Protein AF-A0A174UZL7-F1 (afdb_monomer_lite)

pLDDT: mean 86.89, std 15.17, range [40.53, 98.44]

Organism: Flavonifractor plautii (NCBI:txid292800)

Secondary structure (DSSP, 8-state):
--SHHHHHHHHHHHHHHHHHHHHHHHHHHHHHHTPPP-HHHHHHHHHHHHH----S--SHHHHHHHHHHHHHHHHHHHHHHHHHHHHHHHHTTSTTHHHHHTSTT--TTHHHHHHHHH--GGGG-

Sequence (125 aa):
MGGLCHNLLAYGLFAEHEHHYLTTRYRKWCRQRGYNFIQSRAIEIHIEAQDLIAMLPKDTLTKVMTRQAINALNAISKSLEQLRLEIRTLATQLPEYPAVIAMRGVRDSLGPQLMADIGDVTRFT

Foldseek 3Di:
DPDPVVVVVVVVVVVVVVLVVQLVVQVVVCVVVVHDRDSVVSVVVVVVVVPDDDPDDPDPVVVVVVVVVVVVVVVVVVVVVVVLVVLLVVLVVDPCQVVQCPDPPDDSNVSSVVCVVVDDPVVVD

Radius of gyration: 25.93 Å; chains: 1; bounding box: 45×36×81 Å

Structure (mmCIF, N/CA/C/O backbone):
data_AF-A0A174UZL7-F1
#
_entry.id   AF-A0A174UZL7-F1
#
loop_
_atom_site.group_PDB
_atom_site.id
_atom_site.type_symbol
_atom_site.label_atom_id
_atom_site.label_alt_id
_atom_site.label_comp_id
_atom_site.label_asym_id
_atom_site.label_entity_id
_atom_site.label_seq_id
_atom_site.pdbx_PDB_ins_code
_atom_site.Cartn_x
_atom_site.Cartn_y
_atom_site.Cartn_z
_atom_site.occupancy
_atom_site.B_iso_or_equiv
_atom_site.auth_seq_id
_atom_site.auth_comp_id
_atom_site.auth_asym_id
_atom_site.auth_atom_id
_atom_site.pdbx_PDB_model_num
ATOM 1 N N . MET A 1 1 ? 9.422 -23.164 -54.575 1.00 40.53 1 MET A N 1
ATOM 2 C CA . MET A 1 1 ? 8.380 -22.901 -53.556 1.00 40.53 1 MET A CA 1
ATOM 3 C C . MET A 1 1 ? 8.824 -23.488 -52.212 1.00 40.53 1 MET A C 1
ATOM 5 O O . MET A 1 1 ? 8.352 -24.549 -51.842 1.00 40.53 1 MET A O 1
ATOM 9 N N . GLY A 1 2 ? 9.788 -22.874 -51.512 1.00 47.75 2 GLY A N 1
ATOM 10 C CA . GLY A 1 2 ? 10.328 -23.457 -50.265 1.00 47.75 2 GLY A CA 1
ATOM 11 C C . GLY A 1 2 ? 11.007 -22.482 -49.294 1.00 47.75 2 GLY A C 1
ATOM 12 O O . GLY A 1 2 ? 11.575 -22.918 -48.303 1.00 47.75 2 GLY A O 1
ATOM 13 N N . GLY A 1 3 ? 10.961 -21.169 -49.550 1.00 45.19 3 GLY A N 1
ATOM 14 C CA . GLY A 1 3 ? 11.705 -20.173 -48.763 1.00 45.19 3 GLY A CA 1
ATOM 15 C C . GLY A 1 3 ? 10.960 -19.566 -47.567 1.00 45.19 3 GLY A C 1
ATOM 16 O O . GLY A 1 3 ? 11.576 -18.870 -46.771 1.00 45.19 3 GLY A O 1
ATOM 17 N N . LEU A 1 4 ? 9.651 -19.807 -47.420 1.00 45.75 4 LEU A N 1
ATOM 18 C CA . LEU A 1 4 ? 8.834 -19.160 -46.378 1.00 45.75 4 LEU A CA 1
ATOM 19 C C . LEU A 1 4 ? 8.807 -19.938 -45.046 1.00 45.75 4 LEU A C 1
ATOM 21 O O . LEU A 1 4 ? 8.761 -19.315 -43.989 1.00 45.75 4 LEU A O 1
ATOM 25 N N . CYS A 1 5 ? 8.921 -21.273 -45.060 1.00 44.97 5 CYS A N 1
ATOM 26 C CA . CYS A 1 5 ? 8.910 -22.075 -43.824 1.00 44.97 5 CYS A CA 1
ATOM 27 C C . CYS A 1 5 ? 10.187 -21.933 -42.979 1.00 44.97 5 CYS A C 1
ATOM 29 O O . CYS A 1 5 ? 10.114 -22.027 -41.758 1.00 44.97 5 CYS A O 1
ATOM 31 N N . HIS A 1 6 ? 11.345 -21.669 -43.594 1.00 47.53 6 HIS A N 1
ATOM 32 C CA . HIS A 1 6 ? 12.605 -21.539 -42.852 1.00 47.53 6 HIS A CA 1
ATOM 33 C C . HIS A 1 6 ? 12.671 -20.259 -42.004 1.00 47.53 6 HIS A C 1
ATOM 35 O O . HIS A 1 6 ? 13.211 -20.290 -40.900 1.00 47.53 6 HIS A O 1
ATOM 41 N N . ASN A 1 7 ? 12.074 -19.158 -42.475 1.00 45.94 7 ASN A N 1
ATOM 42 C CA . ASN A 1 7 ? 12.041 -17.904 -41.721 1.00 45.94 7 ASN A CA 1
ATOM 43 C C . ASN A 1 7 ? 11.066 -17.975 -40.539 1.00 45.94 7 ASN A C 1
ATOM 45 O O . ASN A 1 7 ? 11.418 -17.543 -39.449 1.00 45.94 7 ASN A O 1
ATOM 49 N N . LEU A 1 8 ? 9.885 -18.582 -40.704 1.00 43.47 8 LEU A N 1
ATOM 50 C CA . LEU A 1 8 ? 8.916 -18.762 -39.609 1.00 43.47 8 LEU A CA 1
ATOM 51 C C . LEU A 1 8 ? 9.469 -19.617 -38.455 1.00 43.47 8 LEU A C 1
ATOM 53 O O . LEU A 1 8 ? 9.254 -19.281 -37.293 1.00 43.47 8 LEU A O 1
ATOM 57 N N . LEU A 1 9 ? 10.235 -20.670 -38.761 1.00 49.38 9 LEU A N 1
ATOM 58 C CA . LEU A 1 9 ? 10.910 -21.483 -37.742 1.00 49.38 9 LEU A CA 1
ATOM 59 C C . LEU A 1 9 ? 12.03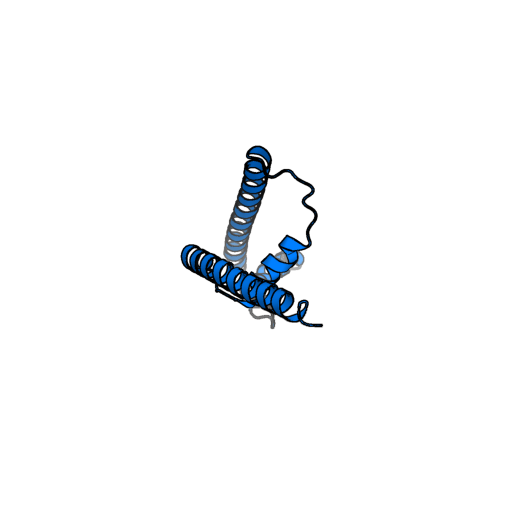9 -20.717 -37.035 1.00 49.38 9 LEU A C 1
ATOM 61 O O . LEU A 1 9 ? 12.209 -20.864 -35.827 1.00 49.38 9 LEU A O 1
ATOM 65 N N . ALA A 1 10 ? 12.775 -19.862 -37.754 1.00 52.84 10 ALA A N 1
ATOM 66 C CA . ALA A 1 10 ? 13.787 -18.997 -37.152 1.00 52.84 10 ALA A CA 1
ATOM 67 C C . ALA A 1 10 ? 13.159 -17.944 -36.221 1.00 52.84 10 ALA A C 1
ATOM 69 O O . ALA A 1 10 ? 13.623 -17.791 -35.096 1.00 52.84 10 ALA A O 1
ATOM 70 N N . TYR A 1 11 ? 12.070 -17.281 -36.630 1.00 50.06 11 TYR A N 1
ATOM 71 C CA . TYR A 1 11 ? 11.335 -16.344 -35.769 1.00 50.06 11 TYR A CA 1
ATOM 72 C C . TYR A 1 11 ? 10.776 -17.026 -34.509 1.00 50.06 11 TYR A C 1
ATOM 74 O O . TYR A 1 11 ? 10.888 -16.464 -33.422 1.00 50.06 11 TYR A O 1
ATOM 82 N N . GLY A 1 12 ? 10.245 -18.249 -34.629 1.00 53.34 12 GLY A N 1
ATOM 83 C CA . GLY A 1 12 ? 9.773 -19.035 -33.482 1.00 53.34 12 GLY A CA 1
ATOM 84 C C . GLY A 1 12 ? 10.888 -19.387 -32.491 1.00 53.34 12 GLY A C 1
ATOM 85 O O . GLY A 1 12 ? 10.752 -19.136 -31.297 1.00 53.34 12 GLY A O 1
ATOM 86 N N . LEU A 1 13 ? 12.031 -19.877 -32.982 1.00 51.75 13 LEU A N 1
ATOM 87 C CA . LEU A 1 13 ? 13.198 -20.199 -32.146 1.00 51.75 13 LEU A CA 1
ATOM 88 C C . LEU A 1 13 ? 13.812 -18.956 -31.479 1.00 51.75 13 LEU A C 1
ATOM 90 O O . LEU A 1 13 ? 14.249 -19.027 -30.331 1.00 51.75 13 LEU A O 1
ATOM 94 N N . PHE A 1 14 ? 13.831 -17.811 -32.169 1.00 54.25 14 PHE A N 1
ATOM 95 C CA . PHE A 1 14 ? 14.285 -16.541 -31.594 1.00 54.25 14 PHE A CA 1
ATOM 96 C C . PHE A 1 14 ? 13.347 -16.042 -30.484 1.00 54.25 14 PHE A C 1
ATOM 98 O O . PHE A 1 14 ? 13.833 -15.650 -29.422 1.00 54.25 14 PHE A O 1
ATOM 105 N N . ALA A 1 15 ? 12.026 -16.123 -30.685 1.00 60.59 15 ALA A N 1
ATOM 106 C CA . ALA A 1 15 ? 11.037 -15.737 -29.679 1.00 60.59 15 ALA A CA 1
ATOM 107 C C . ALA A 1 15 ? 11.113 -16.631 -28.426 1.00 60.59 15 ALA A C 1
ATOM 109 O O . ALA A 1 15 ? 11.152 -16.133 -27.299 1.00 60.59 15 ALA A O 1
ATOM 110 N N . GLU A 1 16 ? 11.227 -17.952 -28.596 1.00 61.41 16 GLU A N 1
ATOM 111 C CA . GLU A 1 16 ? 11.384 -18.891 -27.475 1.00 61.41 16 GLU A CA 1
ATOM 112 C C . GLU A 1 16 ? 12.658 -18.622 -26.659 1.00 61.41 16 GLU A C 1
ATOM 114 O O . GLU A 1 16 ? 12.638 -18.643 -25.421 1.00 61.41 16 GLU A O 1
ATOM 119 N N . HIS A 1 17 ? 13.767 -18.312 -27.335 1.00 67.94 17 HIS A N 1
ATOM 120 C CA . HIS A 1 17 ? 15.041 -18.022 -26.684 1.00 67.94 17 HIS A CA 1
ATOM 121 C C . HIS A 1 17 ? 15.025 -16.672 -25.934 1.00 67.94 17 HIS A C 1
ATOM 123 O O . HIS A 1 17 ? 15.606 -16.551 -24.847 1.00 67.94 17 HIS A O 1
ATOM 129 N N . GLU A 1 18 ? 14.322 -15.667 -26.466 1.00 72.19 18 GLU A N 1
ATOM 130 C CA . GLU A 1 18 ? 14.115 -14.363 -25.823 1.00 72.19 18 GLU A CA 1
ATOM 131 C C . GLU A 1 18 ? 13.244 -14.480 -24.561 1.00 72.19 18 GLU A C 1
ATOM 133 O O . GLU A 1 18 ? 13.629 -14.000 -23.484 1.00 72.19 18 GLU A O 1
ATOM 138 N N . HIS A 1 19 ? 12.125 -15.210 -24.645 1.00 79.31 19 HIS A N 1
ATOM 139 C CA . HIS A 1 19 ? 11.256 -15.479 -23.498 1.00 79.31 19 HIS A CA 1
ATOM 140 C C . HIS A 1 19 ? 11.988 -16.239 -22.389 1.00 79.31 19 HIS A C 1
ATOM 142 O O . HIS A 1 19 ? 11.824 -15.920 -21.203 1.00 79.31 19 HIS A O 1
ATOM 148 N N . HIS A 1 20 ? 12.826 -17.215 -22.750 1.00 83.19 20 HIS A N 1
ATOM 149 C CA . HIS A 1 20 ? 13.630 -17.957 -21.785 1.00 83.19 20 HIS A CA 1
ATOM 150 C C . HIS A 1 20 ? 14.610 -17.031 -21.044 1.00 83.19 20 HIS A C 1
ATOM 152 O O . HIS A 1 20 ? 14.622 -17.011 -19.809 1.00 83.19 20 HIS A O 1
ATOM 158 N N . TYR A 1 21 ? 15.366 -16.196 -21.769 1.00 86.19 21 TYR A N 1
ATOM 159 C CA . TYR A 1 21 ? 16.316 -15.248 -21.174 1.00 86.19 21 TYR A CA 1
ATOM 160 C C . TYR A 1 21 ? 15.643 -14.261 -20.205 1.00 86.19 21 TYR A C 1
ATOM 162 O O . TYR A 1 21 ? 16.099 -14.081 -19.066 1.00 86.19 21 TYR A O 1
ATOM 170 N N . LEU A 1 22 ? 14.532 -13.645 -20.626 1.00 87.38 22 LEU A N 1
ATOM 171 C CA . LEU A 1 22 ? 13.765 -12.718 -19.795 1.00 87.38 22 LEU A CA 1
ATOM 172 C C . LEU A 1 22 ? 13.244 -13.410 -18.530 1.00 87.38 22 LEU A C 1
ATOM 174 O O . LEU A 1 22 ? 13.411 -12.893 -17.422 1.00 87.38 22 LEU A O 1
ATOM 178 N N . THR A 1 23 ? 12.677 -14.607 -18.678 1.00 90.25 23 THR A N 1
ATOM 179 C CA . THR A 1 23 ? 12.142 -15.398 -17.566 1.00 90.25 23 THR A CA 1
ATOM 180 C C . THR A 1 23 ? 13.229 -15.730 -16.542 1.00 90.25 23 THR A C 1
ATOM 182 O O . THR A 1 23 ? 13.008 -15.585 -15.336 1.00 90.25 23 THR A O 1
ATOM 185 N N . THR A 1 24 ? 14.432 -16.115 -16.986 1.00 91.00 24 THR A N 1
ATOM 186 C CA . THR A 1 24 ? 15.576 -16.366 -16.094 1.00 91.00 24 THR A CA 1
ATOM 187 C C . THR A 1 24 ? 15.979 -15.105 -15.327 1.00 91.00 24 THR A C 1
ATOM 189 O O . THR A 1 24 ? 16.203 -15.157 -14.111 1.00 91.00 24 THR A O 1
ATOM 192 N N . ARG A 1 25 ? 16.041 -13.953 -16.006 1.00 91.44 25 ARG A N 1
ATOM 193 C CA . ARG A 1 25 ? 16.401 -12.673 -15.381 1.00 91.44 25 ARG A CA 1
ATOM 194 C C . ARG A 1 25 ? 15.344 -12.211 -14.379 1.00 91.44 25 ARG A C 1
ATOM 196 O O . ARG A 1 25 ? 15.700 -11.819 -13.265 1.00 91.44 25 ARG A O 1
ATOM 203 N N . TYR A 1 26 ? 14.067 -12.307 -14.741 1.00 91.25 26 TYR A N 1
ATOM 204 C CA . TYR A 1 26 ? 12.942 -11.984 -13.867 1.00 91.25 26 TYR A CA 1
ATOM 205 C C . TYR A 1 26 ? 12.927 -12.886 -12.631 1.00 91.25 26 TYR A C 1
ATOM 207 O O . TYR A 1 26 ? 12.864 -12.387 -11.510 1.00 91.25 26 TYR A O 1
ATOM 215 N N . ARG A 1 27 ? 13.137 -14.199 -12.798 1.00 94.12 27 ARG A N 1
ATOM 216 C CA . ARG A 1 27 ? 13.272 -15.149 -11.682 1.00 94.12 27 ARG A CA 1
ATOM 217 C C . ARG A 1 27 ? 14.386 -14.752 -10.715 1.00 94.12 27 ARG A C 1
ATOM 219 O O . ARG A 1 27 ? 14.179 -14.788 -9.502 1.00 94.12 27 ARG A O 1
ATOM 226 N N . LYS A 1 28 ? 15.562 -14.368 -11.225 1.00 95.31 28 LYS A N 1
ATOM 227 C CA . LYS A 1 28 ? 16.679 -13.904 -10.383 1.00 95.31 28 LYS A CA 1
ATOM 228 C C . LYS A 1 28 ? 16.303 -12.639 -9.609 1.00 95.31 28 LYS A C 1
ATOM 230 O O . LYS A 1 28 ? 16.590 -12.555 -8.419 1.00 95.31 28 LYS A O 1
ATOM 235 N N . TRP A 1 29 ? 15.635 -11.691 -10.260 1.00 94.38 29 TRP A N 1
ATOM 236 C CA . TRP A 1 29 ? 15.176 -10.457 -9.625 1.00 94.38 29 TRP A CA 1
ATOM 237 C C . TRP A 1 29 ? 14.112 -10.707 -8.545 1.00 94.38 29 TRP A C 1
ATOM 239 O O . TRP A 1 29 ? 14.248 -10.183 -7.441 1.00 94.38 29 TRP A O 1
ATOM 249 N N . CYS A 1 30 ? 13.124 -11.570 -8.804 1.00 94.81 30 CYS A N 1
ATOM 250 C CA . CYS A 1 30 ? 12.127 -11.984 -7.813 1.00 94.81 30 CYS A CA 1
ATOM 251 C C . CYS A 1 30 ? 12.793 -12.587 -6.573 1.00 94.81 30 CYS A C 1
ATOM 253 O O . CYS A 1 30 ? 12.509 -12.154 -5.461 1.00 94.81 30 CYS A O 1
ATOM 255 N N . ARG A 1 31 ? 13.757 -13.502 -6.756 1.00 94.69 31 ARG A N 1
ATOM 256 C CA . ARG A 1 31 ? 14.524 -14.091 -5.643 1.00 94.69 31 ARG A CA 1
ATOM 257 C C . ARG A 1 31 ? 15.289 -13.041 -4.838 1.00 94.69 31 ARG A C 1
ATOM 259 O O . ARG A 1 31 ? 15.276 -13.090 -3.617 1.00 94.69 31 ARG A O 1
ATOM 266 N N . GLN A 1 32 ? 15.925 -12.078 -5.507 1.00 95.12 32 GLN A N 1
ATOM 267 C CA . GLN A 1 32 ? 16.658 -10.993 -4.840 1.00 95.12 32 GLN A CA 1
ATOM 268 C C . GLN A 1 32 ? 15.749 -10.045 -4.050 1.00 95.12 32 GLN A C 1
ATOM 270 O O . GLN A 1 32 ? 16.197 -9.432 -3.087 1.00 95.12 32 GLN A O 1
ATOM 275 N N . ARG A 1 33 ? 14.495 -9.883 -4.481 1.00 91.75 33 ARG A N 1
ATOM 276 C CA . ARG A 1 33 ? 13.525 -8.965 -3.872 1.00 91.75 33 ARG A CA 1
ATOM 277 C C . ARG A 1 33 ? 12.514 -9.651 -2.950 1.00 91.75 33 ARG A C 1
ATOM 279 O O . ARG A 1 33 ? 11.703 -8.954 -2.355 1.00 91.75 33 ARG A O 1
ATOM 286 N N . GLY A 1 34 ? 12.562 -10.978 -2.830 1.00 92.69 34 GLY A N 1
ATOM 287 C CA . GLY A 1 34 ? 11.599 -11.758 -2.049 1.00 92.69 34 GLY A CA 1
ATOM 288 C C . GLY A 1 34 ? 10.208 -11.858 -2.688 1.00 92.69 34 GLY A C 1
ATOM 289 O O . GLY A 1 34 ? 9.236 -12.105 -1.984 1.00 92.69 34 GLY A O 1
ATOM 290 N N . TYR A 1 35 ? 10.088 -11.652 -4.003 1.00 92.69 35 TYR A N 1
ATOM 291 C CA . TYR A 1 35 ? 8.815 -11.779 -4.716 1.00 92.69 35 TYR A CA 1
ATOM 292 C C . TYR A 1 35 ? 8.551 -13.215 -5.174 1.00 92.69 35 TYR A C 1
ATOM 294 O O . TYR A 1 35 ? 9.469 -13.943 -5.561 1.00 92.69 35 TYR A O 1
ATOM 302 N N . ASN A 1 36 ? 7.269 -13.582 -5.225 1.00 93.44 36 ASN A N 1
ATOM 303 C CA . ASN A 1 36 ? 6.825 -14.835 -5.826 1.00 93.44 36 ASN A CA 1
ATOM 304 C C . ASN A 1 36 ? 7.039 -14.785 -7.340 1.00 93.44 36 ASN A C 1
ATOM 306 O O . ASN A 1 36 ? 6.504 -13.919 -8.032 1.00 93.44 36 ASN A O 1
ATOM 310 N N . PHE A 1 37 ? 7.841 -15.713 -7.858 1.00 93.62 37 PHE A N 1
ATOM 311 C CA . PHE A 1 37 ? 8.075 -15.815 -9.292 1.00 93.62 37 PHE A CA 1
ATOM 312 C C . PHE A 1 37 ? 6.869 -16.460 -9.978 1.00 93.62 37 PHE A C 1
ATOM 314 O O . PHE A 1 37 ? 6.494 -17.587 -9.658 1.00 93.62 37 PHE A O 1
ATOM 321 N N . ILE A 1 38 ? 6.318 -15.760 -10.967 1.00 92.75 38 ILE A N 1
ATOM 322 C CA . ILE A 1 38 ? 5.241 -16.246 -11.828 1.00 92.75 38 ILE A CA 1
ATOM 323 C C . ILE A 1 38 ? 5.690 -16.044 -13.275 1.00 92.75 38 ILE A C 1
ATOM 325 O O . ILE A 1 38 ? 5.914 -14.916 -13.708 1.00 92.75 38 ILE A O 1
ATOM 329 N N . GLN A 1 39 ? 5.850 -17.137 -14.021 1.00 89.88 39 GLN A N 1
ATOM 330 C CA . GLN A 1 39 ? 6.375 -17.084 -15.389 1.00 89.88 39 GLN A CA 1
ATOM 331 C C . GLN A 1 39 ? 5.437 -16.349 -16.350 1.00 89.88 39 GLN A C 1
ATOM 333 O O . GLN A 1 39 ? 5.906 -15.526 -17.130 1.00 89.88 39 GLN A O 1
ATOM 338 N N . SER A 1 40 ? 4.126 -16.597 -16.264 1.00 91.00 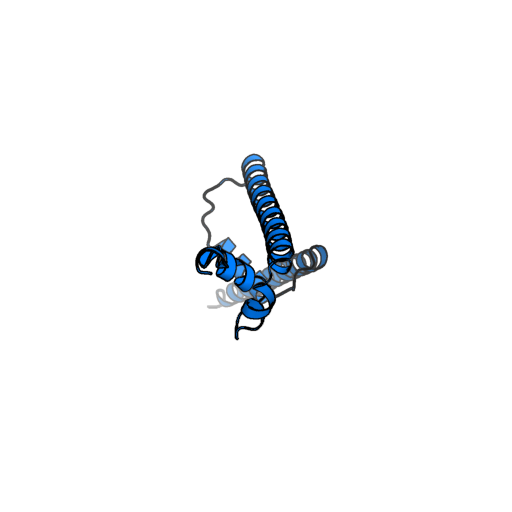40 SER A N 1
ATOM 339 C CA . SER A 1 40 ? 3.135 -15.933 -17.121 1.00 91.00 40 SER A CA 1
ATOM 340 C C . SER A 1 40 ? 3.187 -14.411 -16.988 1.00 91.00 40 SER A C 1
ATOM 342 O O . SER A 1 40 ? 3.128 -13.722 -17.997 1.00 91.00 40 SER A O 1
ATOM 344 N N . ARG A 1 41 ? 3.419 -13.890 -15.775 1.00 90.62 41 ARG A N 1
ATOM 345 C CA . ARG A 1 41 ? 3.601 -12.449 -15.532 1.00 90.62 41 ARG A CA 1
ATOM 346 C C . ARG A 1 41 ? 4.825 -11.875 -16.234 1.00 90.62 41 ARG A C 1
ATOM 348 O O . ARG A 1 41 ? 4.775 -10.752 -16.713 1.00 90.62 41 ARG A O 1
ATOM 35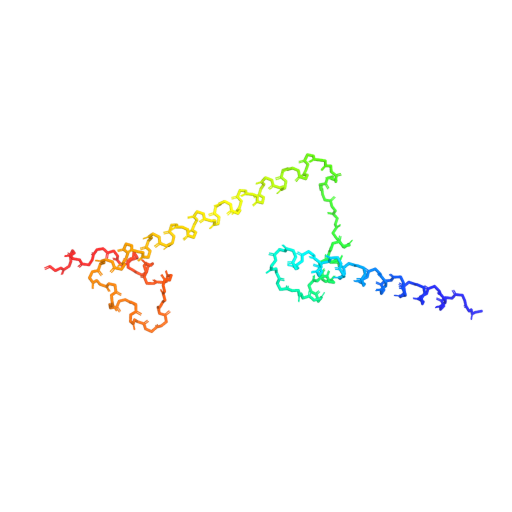5 N N . ALA A 1 42 ? 5.926 -12.623 -16.296 1.00 89.19 42 ALA A N 1
ATOM 356 C CA . ALA A 1 42 ? 7.122 -12.169 -17.002 1.00 89.19 42 ALA A CA 1
ATOM 357 C C . ALA A 1 42 ? 6.852 -12.018 -18.505 1.00 89.19 42 ALA A C 1
ATOM 359 O O . ALA A 1 42 ? 7.238 -11.016 -19.099 1.00 89.19 42 ALA A O 1
ATOM 360 N N . ILE A 1 43 ? 6.172 -13.008 -19.089 1.00 89.25 43 ILE A N 1
ATOM 361 C CA . ILE A 1 43 ? 5.808 -13.022 -20.509 1.00 89.25 43 ILE A CA 1
ATOM 362 C C . ILE A 1 43 ? 4.823 -11.888 -20.813 1.00 89.25 43 ILE A C 1
ATOM 364 O O . ILE A 1 43 ? 5.069 -11.120 -21.734 1.00 89.25 43 ILE A O 1
ATOM 368 N N . GLU A 1 44 ? 3.775 -11.736 -19.999 1.00 91.06 44 GLU A N 1
ATOM 369 C CA . GLU A 1 44 ? 2.780 -10.660 -20.110 1.00 91.06 44 GLU A CA 1
ATOM 370 C C . GLU A 1 44 ? 3.448 -9.279 -20.109 1.00 91.06 44 GLU A C 1
ATOM 372 O O . GLU A 1 44 ? 3.279 -8.519 -21.052 1.00 91.06 44 GLU A O 1
ATOM 377 N N . ILE A 1 45 ? 4.304 -8.985 -19.120 1.00 89.12 45 ILE A N 1
ATOM 378 C CA . ILE A 1 45 ? 5.021 -7.700 -19.046 1.00 89.12 45 ILE A CA 1
ATOM 379 C C . ILE A 1 45 ? 5.864 -7.447 -20.300 1.00 89.12 45 ILE A C 1
ATOM 381 O O . ILE A 1 45 ? 6.005 -6.304 -20.724 1.00 89.12 45 ILE A O 1
ATOM 385 N N . HIS A 1 46 ? 6.474 -8.488 -20.864 1.00 87.44 46 HIS A N 1
ATOM 386 C CA . HIS A 1 46 ? 7.324 -8.345 -22.038 1.00 87.44 46 HIS A CA 1
ATOM 387 C C . HIS A 1 46 ? 6.529 -8.068 -23.311 1.00 87.44 46 HIS A C 1
ATOM 389 O O . HIS A 1 46 ? 6.917 -7.165 -24.045 1.00 87.44 46 HIS A O 1
ATOM 395 N N . ILE A 1 47 ? 5.434 -8.798 -23.533 1.00 89.38 47 ILE A N 1
ATOM 396 C CA . ILE A 1 47 ? 4.531 -8.576 -24.669 1.00 89.38 47 ILE A CA 1
ATOM 397 C C . ILE A 1 47 ? 3.955 -7.160 -24.589 1.00 89.38 47 ILE A C 1
ATOM 399 O O . ILE A 1 47 ? 4.138 -6.370 -25.509 1.00 89.38 47 ILE A O 1
ATOM 403 N N . GLU A 1 48 ? 3.391 -6.792 -23.437 1.00 90.19 48 GLU A N 1
ATOM 404 C CA . GLU A 1 48 ? 2.849 -5.448 -23.214 1.00 90.19 48 GLU A CA 1
ATOM 405 C C . GLU A 1 48 ? 3.923 -4.369 -23.432 1.00 90.19 48 GLU A C 1
ATOM 407 O O . GLU A 1 48 ? 3.673 -3.344 -24.053 1.00 90.19 48 GLU A O 1
ATOM 412 N N . ALA A 1 49 ? 5.162 -4.597 -22.983 1.00 87.88 49 ALA A N 1
ATOM 413 C CA . ALA A 1 49 ? 6.250 -3.645 -23.195 1.00 87.88 49 ALA A CA 1
ATOM 414 C C . ALA A 1 49 ? 6.683 -3.499 -24.663 1.00 87.88 49 ALA A C 1
ATOM 416 O O . ALA A 1 49 ? 7.192 -2.435 -25.016 1.00 87.88 49 ALA A O 1
ATOM 417 N N . GLN A 1 50 ? 6.526 -4.534 -25.494 1.00 87.50 50 GLN A N 1
ATOM 418 C CA . GLN A 1 50 ? 6.819 -4.466 -26.930 1.00 87.50 50 GLN A CA 1
ATOM 419 C C . GLN A 1 50 ? 5.766 -3.645 -27.686 1.00 87.50 50 GLN A C 1
ATOM 421 O O . GLN A 1 50 ? 6.127 -2.920 -28.612 1.00 87.50 50 GLN A O 1
ATOM 426 N N . ASP A 1 51 ? 4.506 -3.708 -27.253 1.00 88.25 51 ASP A N 1
ATOM 427 C CA . ASP A 1 51 ? 3.386 -3.009 -27.897 1.00 88.25 51 ASP A CA 1
ATOM 428 C C . ASP A 1 51 ? 3.265 -1.529 -27.479 1.00 88.25 51 ASP A C 1
ATOM 430 O O . ASP A 1 51 ? 2.579 -0.734 -28.130 1.00 88.25 51 ASP A O 1
ATOM 434 N N . LEU A 1 52 ? 3.947 -1.115 -26.406 1.00 88.69 52 LEU A N 1
ATOM 435 C CA . LEU A 1 52 ? 3.901 0.259 -25.905 1.00 88.69 52 LEU A CA 1
ATOM 436 C C . LEU A 1 52 ? 4.721 1.239 -26.759 1.00 88.69 52 LEU A C 1
ATOM 438 O O . LEU A 1 52 ? 5.930 1.094 -26.950 1.00 88.69 52 LEU A O 1
ATOM 442 N N . ILE A 1 53 ? 4.090 2.352 -27.145 1.00 87.75 53 ILE A N 1
ATOM 443 C CA . ILE A 1 53 ? 4.788 3.518 -27.703 1.00 87.75 53 ILE A CA 1
ATOM 444 C C . ILE A 1 53 ? 5.341 4.358 -26.545 1.00 87.75 53 ILE A C 1
ATOM 446 O O . ILE A 1 53 ? 4.595 5.004 -25.805 1.00 87.75 53 ILE A O 1
ATOM 450 N N . ALA A 1 54 ? 6.663 4.363 -26.374 1.00 84.62 54 ALA A N 1
ATOM 451 C CA . ALA A 1 54 ? 7.318 5.119 -25.310 1.00 84.62 54 ALA A CA 1
ATOM 452 C C . ALA A 1 54 ? 7.192 6.640 -25.533 1.00 84.62 54 ALA A C 1
ATOM 454 O O . ALA A 1 54 ? 7.833 7.204 -26.416 1.00 84.62 54 ALA A O 1
ATOM 455 N N . MET A 1 55 ? 6.390 7.311 -24.698 1.00 88.56 55 MET A N 1
ATOM 456 C CA . MET A 1 55 ? 6.203 8.771 -24.742 1.00 88.56 55 MET A CA 1
ATOM 457 C C . MET A 1 55 ? 7.376 9.549 -24.118 1.00 88.56 55 MET A C 1
ATOM 459 O O . MET A 1 55 ? 7.601 10.708 -24.458 1.00 88.56 55 MET A O 1
ATOM 463 N N . LEU A 1 56 ? 8.128 8.925 -23.205 1.00 88.25 56 LEU A N 1
ATOM 464 C CA . LEU A 1 56 ? 9.273 9.540 -22.532 1.00 88.25 56 LEU A CA 1
ATOM 465 C C . LEU A 1 56 ? 10.594 8.958 -23.050 1.00 88.25 56 LEU A C 1
ATOM 467 O O . LEU A 1 56 ? 10.682 7.746 -23.277 1.00 88.25 56 LEU A O 1
ATOM 471 N N . PRO A 1 57 ? 11.643 9.786 -23.204 1.00 89.56 57 PRO A N 1
ATOM 472 C CA . PRO A 1 57 ? 12.940 9.314 -23.654 1.00 89.56 57 PRO A CA 1
ATOM 473 C C . PRO A 1 57 ? 13.603 8.421 -22.602 1.00 89.56 57 PRO A C 1
ATOM 475 O O . PRO A 1 57 ? 13.454 8.591 -21.391 1.00 89.56 57 PRO A O 1
ATOM 478 N N . LYS A 1 58 ? 14.415 7.474 -23.074 1.00 89.44 58 LYS A N 1
ATOM 479 C CA . LYS A 1 58 ? 15.252 6.627 -22.219 1.00 89.44 58 LYS A CA 1
ATOM 480 C C . LYS A 1 58 ? 16.525 7.377 -21.818 1.00 89.44 58 LYS A C 1
ATOM 482 O O . LYS A 1 58 ? 17.619 7.029 -22.259 1.00 89.44 58 LYS A O 1
ATOM 487 N N . ASP A 1 59 ? 16.384 8.401 -20.985 1.00 94.00 59 ASP A N 1
ATOM 488 C CA . ASP A 1 59 ? 17.501 9.195 -20.475 1.00 94.00 59 ASP A CA 1
ATOM 489 C C . ASP A 1 59 ? 17.668 9.086 -18.948 1.00 94.00 59 ASP A C 1
ATOM 491 O O . ASP A 1 59 ? 16.863 8.492 -18.218 1.00 94.00 59 ASP A O 1
ATOM 495 N N . THR A 1 60 ? 18.788 9.617 -18.453 1.00 96.12 60 THR A N 1
ATOM 496 C CA . THR A 1 60 ? 19.125 9.569 -17.026 1.00 96.12 60 THR A CA 1
ATOM 497 C C . THR A 1 60 ? 18.133 10.373 -16.191 1.00 96.12 60 THR A C 1
ATOM 499 O O . THR A 1 60 ? 17.766 9.929 -15.103 1.00 96.12 60 THR A O 1
ATOM 502 N N . LEU A 1 61 ? 17.676 11.523 -16.696 1.00 95.75 61 LEU A N 1
ATOM 503 C CA . LEU A 1 61 ? 16.761 12.406 -15.978 1.00 95.75 61 LEU A CA 1
ATOM 504 C C . LEU A 1 61 ? 15.405 11.734 -15.744 1.00 95.75 61 LEU A C 1
ATOM 506 O O . LEU A 1 61 ? 14.967 11.632 -14.597 1.00 95.75 61 LEU A O 1
ATOM 510 N N . THR A 1 62 ? 14.787 11.198 -16.797 1.00 94.94 62 THR A N 1
ATOM 511 C CA . THR A 1 62 ? 13.511 10.474 -16.721 1.00 94.94 62 THR A CA 1
ATOM 512 C C . THR A 1 62 ? 13.618 9.315 -15.739 1.00 94.94 62 THR A C 1
ATOM 514 O O . THR A 1 62 ? 12.784 9.167 -14.848 1.00 94.94 62 THR A O 1
ATOM 517 N N . LYS A 1 63 ? 14.704 8.536 -15.813 1.00 94.31 63 LYS A N 1
ATOM 518 C CA . LYS A 1 63 ? 14.947 7.421 -14.889 1.00 94.31 63 LYS A CA 1
ATOM 519 C C . LYS A 1 63 ? 15.025 7.869 -13.426 1.00 94.31 63 LYS A C 1
ATOM 521 O O . LYS A 1 63 ? 14.504 7.171 -12.551 1.00 94.31 63 LYS A O 1
ATOM 526 N N . VAL A 1 64 ? 15.691 8.991 -13.145 1.00 97.00 64 VAL A N 1
ATOM 527 C CA . VAL A 1 64 ? 15.790 9.548 -11.786 1.00 97.00 64 VAL A CA 1
ATOM 528 C C . VAL A 1 64 ? 14.418 9.999 -11.294 1.00 97.00 64 VAL A C 1
ATOM 530 O O . VAL A 1 64 ? 14.030 9.602 -10.195 1.00 97.00 64 VAL A O 1
ATOM 533 N N . MET A 1 65 ? 13.655 10.724 -12.114 1.00 97.06 65 MET A N 1
ATOM 534 C CA . MET A 1 65 ? 12.305 11.181 -11.765 1.00 97.06 65 MET A CA 1
ATOM 535 C C . MET A 1 65 ? 11.362 10.006 -11.476 1.00 97.06 65 MET A C 1
ATOM 537 O O . MET A 1 65 ? 10.711 9.972 -10.431 1.00 97.06 65 MET A O 1
ATOM 541 N N . THR A 1 66 ? 11.354 8.975 -12.330 1.00 95.56 66 THR A N 1
ATOM 542 C CA . THR A 1 66 ? 10.571 7.753 -12.087 1.00 95.56 66 THR A CA 1
ATOM 543 C C . THR A 1 66 ? 10.983 7.083 -10.776 1.00 95.56 66 THR A C 1
ATOM 545 O O . THR A 1 66 ? 10.135 6.646 -9.999 1.00 95.56 66 THR A O 1
ATOM 548 N N . ARG A 1 67 ? 12.288 7.018 -10.480 1.00 96.44 67 ARG A N 1
ATOM 549 C CA . ARG A 1 67 ? 12.776 6.428 -9.227 1.00 96.44 67 ARG A CA 1
ATOM 550 C C . ARG A 1 67 ? 12.355 7.242 -8.004 1.00 96.44 67 ARG A C 1
ATOM 552 O O . ARG A 1 67 ? 12.001 6.642 -6.993 1.00 96.44 67 ARG A O 1
ATOM 559 N N . GLN A 1 68 ? 12.385 8.568 -8.087 1.00 98.00 68 GLN A N 1
ATOM 560 C CA . GLN A 1 68 ? 11.934 9.447 -7.010 1.00 98.00 68 GLN A CA 1
ATOM 561 C C . GLN A 1 68 ? 10.438 9.277 -6.741 1.00 98.00 68 GLN A C 1
ATOM 563 O O . GLN A 1 68 ? 10.062 9.106 -5.585 1.00 98.00 68 GLN A O 1
ATOM 568 N N . ALA A 1 69 ? 9.608 9.212 -7.784 1.00 97.88 69 ALA A N 1
ATOM 569 C CA . ALA A 1 69 ? 8.177 8.948 -7.642 1.00 97.88 69 ALA A CA 1
ATOM 570 C C . ALA A 1 69 ? 7.904 7.592 -6.962 1.00 97.88 69 ALA A C 1
ATOM 572 O O . ALA A 1 69 ? 7.113 7.516 -6.023 1.00 97.88 69 ALA A O 1
ATOM 573 N N . ILE A 1 70 ? 8.620 6.533 -7.364 1.00 97.44 70 ILE A N 1
ATOM 574 C CA . ILE A 1 70 ? 8.530 5.211 -6.717 1.00 97.44 70 ILE A CA 1
ATOM 575 C C . ILE A 1 70 ? 8.927 5.295 -5.237 1.00 97.44 70 ILE A C 1
ATOM 577 O O . ILE A 1 70 ? 8.260 4.720 -4.378 1.00 97.44 70 ILE A O 1
ATOM 581 N N . ASN A 1 71 ? 10.012 6.003 -4.919 1.00 97.88 71 ASN A N 1
ATOM 582 C CA . ASN A 1 71 ? 10.462 6.161 -3.537 1.00 97.88 71 ASN A CA 1
ATOM 583 C C . ASN A 1 71 ? 9.437 6.929 -2.692 1.00 97.88 71 ASN A C 1
ATOM 585 O O . ASN A 1 71 ? 9.174 6.524 -1.562 1.00 97.88 71 ASN A O 1
ATOM 589 N N . ALA A 1 72 ? 8.836 7.988 -3.241 1.00 98.25 72 ALA A N 1
ATOM 590 C CA . ALA A 1 72 ? 7.787 8.753 -2.575 1.00 98.25 72 ALA A CA 1
ATOM 591 C C . ALA A 1 72 ? 6.548 7.888 -2.301 1.00 98.25 72 ALA A C 1
ATOM 593 O O . ALA A 1 72 ? 6.065 7.853 -1.171 1.00 98.25 72 ALA A O 1
ATOM 594 N N . LEU A 1 73 ? 6.090 7.112 -3.290 1.00 98.38 73 LEU A N 1
ATOM 595 C CA . LEU A 1 73 ? 4.971 6.182 -3.124 1.00 98.38 73 LEU A CA 1
ATOM 596 C C . LEU A 1 73 ? 5.244 5.142 -2.026 1.00 98.38 73 LEU A C 1
ATOM 598 O O . LEU A 1 73 ? 4.386 4.882 -1.180 1.00 98.38 73 LEU A O 1
ATOM 602 N N . ASN A 1 74 ? 6.448 4.568 -2.008 1.00 97.19 74 ASN A N 1
ATOM 603 C CA . ASN A 1 74 ? 6.841 3.596 -0.986 1.00 97.19 74 ASN A CA 1
ATOM 604 C C . ASN A 1 74 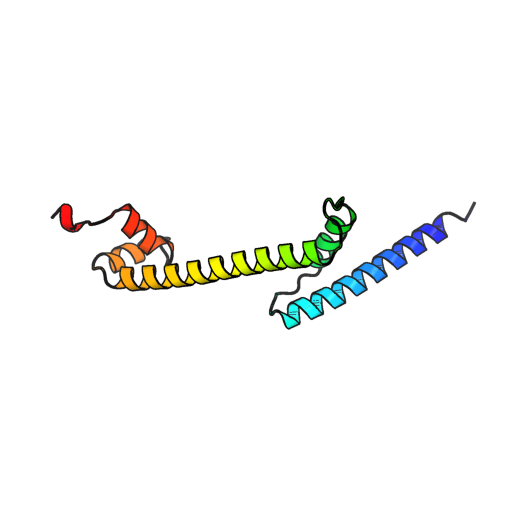? 6.923 4.227 0.411 1.00 97.19 74 ASN A C 1
ATOM 606 O O . ASN A 1 74 ? 6.531 3.593 1.389 1.00 97.19 74 ASN A O 1
ATOM 610 N N . ALA A 1 75 ? 7.412 5.466 0.512 1.00 98.06 75 ALA A N 1
ATOM 611 C CA . ALA A 1 75 ? 7.458 6.199 1.773 1.00 98.06 75 ALA A CA 1
ATOM 612 C C . ALA A 1 75 ? 6.046 6.452 2.317 1.00 98.06 75 ALA A C 1
ATOM 614 O O . ALA A 1 75 ? 5.777 6.116 3.468 1.00 98.06 75 ALA A O 1
ATOM 615 N N . ILE A 1 76 ? 5.129 6.935 1.472 1.00 98.44 76 ILE A N 1
ATOM 616 C CA . ILE A 1 76 ? 3.720 7.148 1.835 1.00 98.44 76 ILE A CA 1
ATOM 617 C C . ILE A 1 76 ? 3.070 5.834 2.272 1.00 98.44 76 ILE A C 1
ATOM 619 O O . ILE A 1 76 ? 2.415 5.793 3.309 1.00 98.44 76 ILE A O 1
ATOM 623 N N . SER A 1 77 ? 3.292 4.748 1.527 1.00 98.12 77 SER A N 1
ATOM 624 C CA . SER A 1 77 ? 2.744 3.428 1.866 1.00 98.12 77 SER A CA 1
ATOM 625 C C . SER A 1 77 ? 3.227 2.957 3.240 1.00 98.12 77 SER A C 1
ATOM 627 O O . SER A 1 77 ? 2.435 2.479 4.045 1.00 98.12 77 SER A O 1
ATOM 629 N N . LYS A 1 78 ? 4.517 3.147 3.549 1.00 97.94 78 LYS A N 1
ATOM 630 C CA . LYS A 1 78 ? 5.074 2.811 4.864 1.00 97.94 78 LYS A CA 1
ATOM 631 C C . LYS A 1 78 ? 4.454 3.654 5.979 1.00 97.94 78 LYS A C 1
ATOM 633 O O . LYS A 1 78 ? 4.076 3.098 7.006 1.00 97.94 78 LYS A O 1
ATOM 638 N N . SER A 1 79 ? 4.346 4.967 5.783 1.00 98.19 79 SER A N 1
ATOM 639 C CA . SER A 1 79 ? 3.732 5.867 6.764 1.00 98.19 79 SER A CA 1
ATOM 640 C C . SER A 1 79 ? 2.261 5.528 7.006 1.00 98.19 79 SER A C 1
ATOM 642 O O . SER A 1 79 ? 1.813 5.525 8.146 1.00 98.19 79 SER A O 1
ATOM 644 N N . LEU A 1 80 ? 1.520 5.174 5.957 1.00 97.06 80 LEU A N 1
ATOM 645 C CA . LEU A 1 80 ? 0.123 4.762 6.059 1.00 97.06 80 LEU A CA 1
ATOM 646 C C . LEU A 1 80 ? -0.042 3.478 6.886 1.00 97.06 80 LEU A C 1
ATOM 648 O O . LEU A 1 80 ? -0.921 3.416 7.740 1.00 97.06 80 LEU A O 1
ATOM 652 N N . GLU A 1 81 ? 0.817 2.475 6.688 1.00 96.56 81 GLU A N 1
ATOM 653 C CA . GLU A 1 81 ? 0.788 1.254 7.507 1.00 96.56 81 GLU A CA 1
ATOM 654 C C . GLU A 1 81 ? 1.171 1.513 8.972 1.00 96.56 81 GLU A C 1
ATOM 656 O O . GLU A 1 81 ? 0.585 0.918 9.876 1.00 96.56 81 GLU A O 1
ATOM 661 N N . GLN A 1 82 ? 2.105 2.435 9.230 1.00 97.25 82 GLN A N 1
ATOM 662 C CA . GLN A 1 82 ? 2.436 2.859 10.596 1.00 97.25 82 GLN A CA 1
ATOM 663 C C . GLN A 1 82 ? 1.239 3.533 11.276 1.00 97.25 82 GLN A C 1
ATOM 665 O O . GLN A 1 82 ? 0.862 3.138 12.376 1.00 97.25 82 GLN A O 1
ATOM 670 N N . LEU A 1 83 ? 0.579 4.467 10.588 1.00 95.88 83 LEU A N 1
ATOM 671 C CA . LEU A 1 83 ? -0.627 5.122 11.099 1.00 95.88 83 LEU A CA 1
ATOM 672 C C . LEU A 1 83 ? -1.761 4.121 11.346 1.00 95.88 83 LEU A C 1
ATOM 674 O O . LEU A 1 83 ? -2.430 4.197 12.370 1.00 95.88 83 LEU A O 1
ATOM 678 N N . ARG A 1 84 ? -1.962 3.140 10.456 1.00 94.31 84 ARG A N 1
ATOM 679 C CA . ARG A 1 84 ? -2.950 2.064 10.663 1.00 94.31 84 ARG A CA 1
ATOM 680 C C . ARG A 1 84 ? -2.674 1.270 11.939 1.00 94.31 84 ARG A C 1
ATOM 682 O O . ARG A 1 84 ? -3.612 0.950 12.668 1.00 94.31 84 ARG A O 1
ATOM 689 N N . LEU A 1 85 ? -1.407 0.962 12.215 1.00 95.31 85 LEU A N 1
ATOM 690 C CA . LEU A 1 85 ? -1.003 0.265 13.435 1.00 95.31 85 LEU A CA 1
ATOM 691 C C . LEU A 1 85 ? -1.275 1.113 14.686 1.00 95.31 85 LEU A C 1
ATOM 693 O O . LEU A 1 85 ? -1.806 0.596 15.670 1.00 95.31 85 LEU A O 1
ATOM 697 N N . GLU A 1 86 ? -0.941 2.402 14.647 1.00 96.12 86 GLU A N 1
ATOM 698 C CA . GLU A 1 86 ? -1.191 3.336 15.750 1.00 96.12 86 GLU A CA 1
ATOM 699 C C . GLU A 1 86 ? -2.691 3.493 16.019 1.00 96.12 86 GLU A C 1
ATOM 701 O O . GLU A 1 86 ? -3.129 3.308 17.154 1.00 96.12 86 GLU A O 1
ATOM 706 N N . ILE A 1 87 ? -3.493 3.715 14.972 1.00 94.94 87 ILE A N 1
ATOM 707 C CA . ILE A 1 87 ? -4.958 3.808 15.057 1.00 94.94 87 ILE A CA 1
ATOM 708 C C . ILE A 1 87 ? -5.540 2.540 15.680 1.00 94.94 87 ILE A C 1
ATOM 710 O O . ILE A 1 87 ? -6.359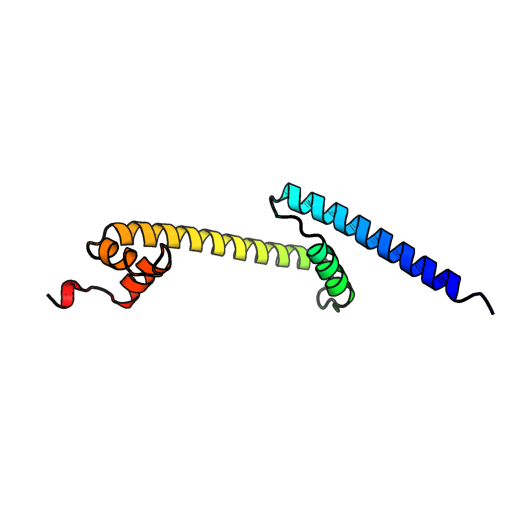 2.618 16.593 1.00 94.94 87 ILE A O 1
ATOM 714 N N . ARG A 1 88 ? -5.097 1.361 15.232 1.00 94.50 88 ARG A N 1
ATOM 715 C CA . ARG A 1 88 ? -5.531 0.089 15.819 1.00 94.50 88 ARG A CA 1
ATOM 716 C C . ARG A 1 88 ? -5.167 0.004 17.300 1.00 94.50 88 ARG A C 1
ATOM 718 O O . ARG A 1 88 ? -5.994 -0.425 18.098 1.00 94.50 88 ARG A O 1
ATOM 725 N N . THR A 1 89 ? -3.946 0.389 17.659 1.00 95.44 89 THR A N 1
ATOM 726 C CA . THR A 1 89 ? -3.462 0.337 19.045 1.00 95.44 89 THR A CA 1
ATOM 727 C C . THR A 1 89 ? -4.300 1.241 19.947 1.00 95.44 89 THR A C 1
ATOM 729 O O . THR A 1 89 ? -4.736 0.806 21.008 1.00 95.44 89 THR A O 1
ATOM 732 N N . LEU A 1 90 ? -4.606 2.459 19.500 1.00 94.62 90 LEU A N 1
ATOM 733 C CA . LEU A 1 90 ? -5.484 3.381 20.223 1.00 94.62 90 LEU A CA 1
ATOM 734 C C . LEU A 1 90 ? -6.915 2.844 20.322 1.00 94.62 90 LEU A C 1
ATOM 736 O O . LEU A 1 90 ? -7.496 2.858 21.402 1.00 94.62 90 LEU A O 1
ATOM 740 N N . ALA A 1 91 ? -7.458 2.288 19.237 1.00 94.50 91 ALA A N 1
ATOM 741 C CA . ALA A 1 91 ? -8.797 1.709 19.245 1.00 94.50 91 ALA A CA 1
ATOM 742 C C . ALA A 1 91 ? -8.929 0.580 20.278 1.00 94.50 91 ALA A C 1
ATOM 744 O O . ALA A 1 91 ? -9.937 0.522 20.969 1.00 94.50 91 ALA A O 1
ATOM 745 N N . THR A 1 92 ? -7.902 -0.265 20.459 1.00 94.69 92 THR A N 1
ATOM 746 C CA . THR A 1 92 ? -7.941 -1.356 21.457 1.00 94.69 92 THR A CA 1
ATOM 747 C C . THR A 1 92 ? -8.069 -0.884 22.908 1.00 94.69 92 THR A C 1
ATOM 749 O O . THR A 1 92 ? -8.412 -1.687 23.772 1.00 94.69 92 THR A O 1
ATOM 752 N N . GLN A 1 93 ? -7.794 0.394 23.186 1.00 94.50 93 GLN A N 1
ATOM 753 C CA . GLN A 1 93 ? -7.896 0.980 24.524 1.00 94.50 93 GLN A CA 1
ATOM 754 C C . GLN A 1 93 ? -9.320 1.443 24.860 1.00 94.50 93 GLN A C 1
ATOM 756 O O . GLN A 1 93 ? -9.598 1.740 26.021 1.00 94.50 93 GLN A O 1
ATOM 761 N N . LEU A 1 94 ? -10.212 1.518 23.868 1.00 93.19 94 LEU A N 1
ATOM 762 C CA . LEU A 1 94 ? -11.572 2.008 24.056 1.00 93.19 94 LEU A CA 1
ATOM 763 C C . LEU A 1 94 ? -12.528 0.882 24.490 1.00 93.19 94 LEU A C 1
ATOM 765 O O . LEU A 1 94 ? -12.403 -0.255 24.016 1.00 93.19 94 LEU A O 1
ATOM 769 N N . PRO A 1 95 ? -13.497 1.175 25.378 1.00 93.50 95 PRO A N 1
ATOM 770 C CA . PRO A 1 95 ? -14.380 0.162 25.958 1.00 93.50 95 PRO A CA 1
ATOM 771 C C . PRO A 1 95 ? -15.282 -0.536 24.929 1.00 93.50 95 PRO A C 1
ATOM 773 O O . PRO A 1 95 ? -15.673 -1.684 25.133 1.00 93.50 95 PRO A O 1
ATOM 776 N N . GLU A 1 96 ? -15.597 0.115 23.812 1.00 92.31 96 GLU A N 1
ATOM 777 C CA . GLU A 1 96 ? -16.427 -0.425 22.734 1.00 92.31 96 GLU A CA 1
ATOM 778 C C . GLU A 1 96 ? -15.680 -1.386 21.792 1.00 92.31 96 GLU A C 1
ATOM 780 O O . GLU A 1 96 ? -16.314 -2.177 21.087 1.00 92.31 96 GLU A O 1
ATOM 785 N N . TYR A 1 97 ? -14.341 -1.380 21.796 1.00 94.56 97 TYR A N 1
ATOM 786 C CA . TYR A 1 97 ? -13.530 -2.178 20.870 1.00 94.56 97 TYR A CA 1
ATOM 787 C C . TYR A 1 97 ? -13.844 -3.684 20.890 1.00 94.56 97 TYR A C 1
ATOM 789 O O . TYR A 1 97 ? -14.011 -4.261 19.808 1.00 94.56 97 TYR A O 1
ATOM 797 N N . PRO A 1 98 ? -13.987 -4.351 22.059 1.00 95.44 98 PRO A N 1
ATOM 798 C CA . PRO A 1 98 ? -14.316 -5.775 22.108 1.00 95.44 98 PRO A CA 1
ATOM 799 C C . PRO A 1 98 ? -15.660 -6.102 21.447 1.00 95.44 98 PRO A C 1
ATOM 801 O O . PRO A 1 98 ? -15.791 -7.144 20.808 1.00 95.44 98 PRO A O 1
ATOM 804 N N . ALA A 1 99 ? -16.647 -5.209 21.564 1.00 94.50 99 ALA A N 1
ATOM 805 C CA . ALA A 1 99 ? -17.952 -5.396 20.940 1.00 94.50 99 ALA A CA 1
ATOM 806 C C . ALA A 1 99 ? -17.864 -5.254 19.414 1.00 94.50 99 ALA A C 1
ATOM 808 O O . ALA A 1 99 ? -18.429 -6.071 18.687 1.00 94.50 99 ALA A O 1
ATOM 809 N N . VAL A 1 100 ? -17.115 -4.260 18.923 1.00 95.00 100 VAL A N 1
ATOM 810 C CA . VAL A 1 100 ? -16.946 -4.012 17.484 1.00 95.00 100 VAL A CA 1
ATOM 811 C C . VAL A 1 100 ? -16.157 -5.132 16.805 1.00 95.00 100 VAL A C 1
ATOM 813 O O . VAL A 1 100 ? -16.579 -5.632 15.764 1.00 95.00 100 VAL A O 1
ATOM 816 N N . ILE A 1 101 ? -15.039 -5.581 17.385 1.00 95.81 101 ILE A N 1
ATOM 817 C CA . ILE A 1 101 ? -14.206 -6.626 16.766 1.00 95.81 101 ILE A CA 1
ATOM 818 C C . ILE A 1 101 ? -14.875 -8.011 16.786 1.00 95.81 101 ILE A C 1
ATOM 820 O O . ILE A 1 101 ? -14.545 -8.867 15.967 1.00 95.81 101 ILE A O 1
ATOM 824 N N . ALA A 1 102 ? -15.838 -8.230 17.689 1.00 96.44 102 ALA A N 1
ATOM 825 C CA . ALA A 1 102 ? -16.641 -9.450 17.739 1.00 96.44 102 ALA A CA 1
ATOM 826 C C . ALA A 1 102 ? -17.703 -9.529 16.624 1.00 96.44 102 ALA A C 1
ATOM 828 O O . ALA A 1 102 ? -18.260 -10.603 16.379 1.00 96.44 102 ALA A O 1
ATOM 829 N N . MET A 1 103 ? -17.997 -8.423 15.931 1.00 95.62 103 MET A N 1
ATOM 830 C CA . MET A 1 103 ? -18.976 -8.406 14.844 1.00 95.62 103 MET A CA 1
ATOM 831 C C . MET A 1 103 ? -18.498 -9.242 13.649 1.00 95.62 103 MET A C 1
ATOM 833 O O . MET A 1 103 ? -17.354 -9.158 13.195 1.00 95.62 103 MET A O 1
ATOM 837 N N . ARG A 1 104 ? -19.402 -10.051 13.086 1.00 96.12 104 ARG A N 1
ATOM 838 C CA . ARG A 1 104 ? -19.079 -10.937 11.960 1.00 96.12 104 ARG A CA 1
ATOM 839 C C . ARG A 1 104 ? -18.578 -10.133 10.758 1.00 96.12 104 ARG A C 1
ATOM 841 O O . ARG A 1 104 ? -19.284 -9.283 10.233 1.00 96.12 104 ARG A O 1
ATOM 848 N N . GLY A 1 105 ? -17.387 -10.483 10.274 1.00 93.44 105 GLY A N 1
ATOM 849 C CA . GLY A 1 105 ? -16.765 -9.839 9.113 1.00 93.44 105 GLY A CA 1
ATOM 850 C C . GLY A 1 105 ? -15.922 -8.611 9.457 1.00 93.44 105 GLY A C 1
ATOM 851 O O . GLY A 1 105 ? -15.189 -8.134 8.593 1.00 93.44 105 GLY A O 1
ATOM 852 N N . VAL A 1 106 ? -15.950 -8.148 10.709 1.00 95.62 106 VAL A N 1
ATOM 853 C CA . VAL A 1 106 ? -15.050 -7.100 11.186 1.00 95.62 106 VAL A CA 1
ATOM 854 C C . VAL A 1 106 ? -13.679 -7.703 11.480 1.00 95.62 106 VAL A C 1
ATOM 856 O O . VAL A 1 106 ? -13.544 -8.790 12.038 1.00 95.62 106 VAL A O 1
ATOM 859 N N . ARG A 1 107 ? -12.637 -7.010 11.022 1.00 91.31 107 ARG A N 1
ATOM 860 C CA . ARG A 1 107 ? -11.228 -7.349 11.249 1.00 91.31 107 ARG A CA 1
ATOM 861 C C . ARG A 1 107 ? -10.477 -6.105 11.699 1.00 91.31 107 ARG A C 1
ATOM 863 O O . ARG A 1 107 ? -11.032 -5.011 11.724 1.00 91.31 107 ARG A O 1
ATOM 870 N N . ASP A 1 108 ? -9.195 -6.285 11.970 1.00 90.25 108 ASP A N 1
ATOM 871 C CA . ASP A 1 108 ? -8.265 -5.273 12.468 1.00 90.25 108 ASP A CA 1
ATOM 872 C C . ASP A 1 108 ? -8.283 -3.928 11.724 1.00 90.25 108 ASP A C 1
ATOM 874 O O . ASP A 1 108 ? -8.022 -2.901 12.341 1.00 90.25 108 ASP A O 1
ATOM 878 N N . SER A 1 109 ? -8.586 -3.918 10.422 1.00 87.88 109 SER A N 1
ATOM 879 C CA . SER A 1 109 ? -8.715 -2.689 9.631 1.00 87.88 109 SER A CA 1
ATOM 880 C C . SER A 1 109 ? -10.101 -2.047 9.720 1.00 87.88 109 SER A C 1
ATOM 882 O O . SER A 1 109 ? -10.206 -0.827 9.771 1.00 87.88 109 SER A O 1
ATOM 884 N N . LEU A 1 110 ? -11.164 -2.857 9.729 1.00 93.81 110 LEU A N 1
ATOM 885 C CA . LEU A 1 110 ? -12.545 -2.375 9.693 1.00 93.81 110 LEU A CA 1
ATOM 886 C C . LEU A 1 110 ? -13.046 -1.949 11.078 1.00 93.81 110 LEU A C 1
ATOM 888 O O . LEU A 1 110 ? -13.855 -1.035 11.165 1.00 93.81 110 LEU A O 1
ATOM 892 N N . GLY A 1 111 ? -12.560 -2.570 12.155 1.00 95.12 111 GLY A N 1
ATOM 893 C CA . GLY A 1 111 ? -12.991 -2.250 13.519 1.00 95.12 111 GLY A CA 1
ATOM 894 C C . GLY A 1 111 ? -12.757 -0.780 13.885 1.00 95.12 111 GLY A C 1
ATOM 895 O O . GLY A 1 111 ? -13.728 -0.071 14.145 1.00 95.12 111 GLY A O 1
ATOM 896 N N . PRO A 1 112 ? -11.507 -0.283 13.822 1.00 94.94 112 PRO A N 1
ATOM 897 C CA . PRO A 1 112 ? -11.218 1.126 14.078 1.00 94.94 112 PRO A CA 1
ATOM 898 C C . PRO A 1 112 ? -11.949 2.087 13.129 1.00 94.94 112 PRO A C 1
ATOM 900 O O . PRO A 1 112 ? -12.340 3.167 13.556 1.00 94.94 112 PRO A O 1
ATOM 903 N N . GLN A 1 113 ? -12.176 1.696 11.866 1.00 94.81 113 GLN A N 1
ATOM 904 C CA . GLN A 1 113 ? -12.939 2.511 10.913 1.00 94.81 113 GLN A CA 1
ATOM 905 C C . GLN A 1 113 ? -14.398 2.669 11.352 1.00 94.81 113 GLN A C 1
ATOM 907 O O . GLN A 1 113 ? -14.899 3.785 11.410 1.00 94.81 113 GLN A O 1
ATOM 912 N N . LEU A 1 114 ? -15.062 1.568 11.711 1.00 94.50 114 LEU A N 1
ATOM 913 C CA . LEU A 1 114 ? -16.441 1.606 12.198 1.00 94.50 114 LEU A CA 1
ATOM 914 C C . LEU A 1 114 ? -16.559 2.447 13.471 1.00 94.50 114 LEU A C 1
ATOM 916 O O . LEU A 1 114 ? -17.493 3.230 13.602 1.00 94.50 114 LEU A O 1
ATOM 920 N N . MET A 1 115 ? -15.601 2.315 14.390 1.00 94.38 115 MET A N 1
ATOM 921 C CA . MET A 1 115 ? -15.552 3.130 15.608 1.00 94.38 115 MET A CA 1
ATOM 922 C C . MET A 1 115 ? -15.405 4.621 15.283 1.00 94.38 115 MET A C 1
ATOM 924 O O . MET A 1 115 ? -16.109 5.443 15.862 1.00 94.38 115 MET A O 1
ATOM 928 N N . ALA A 1 116 ? -14.552 4.973 14.317 1.00 93.19 116 ALA A N 1
ATOM 929 C CA . ALA A 1 116 ? -14.391 6.352 13.863 1.00 93.19 116 ALA A CA 1
ATOM 930 C C . ALA A 1 116 ? -15.659 6.909 13.189 1.00 93.19 116 ALA A C 1
ATOM 932 O O . ALA A 1 116 ? -16.022 8.055 13.447 1.00 93.19 116 ALA A O 1
ATOM 933 N N . ASP A 1 117 ? -16.345 6.107 12.367 1.00 93.38 117 ASP A N 1
ATOM 934 C CA . ASP A 1 117 ? -17.570 6.511 11.664 1.00 93.38 117 ASP A CA 1
ATOM 935 C C . ASP A 1 117 ? -18.755 6.710 12.626 1.00 93.38 117 ASP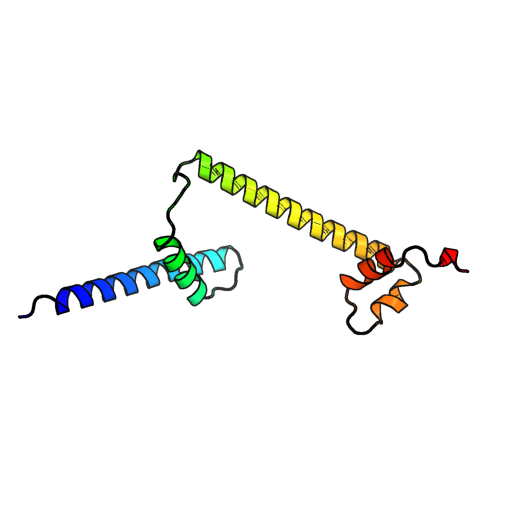 A C 1
ATOM 937 O O . ASP A 1 117 ? -19.570 7.614 12.440 1.00 93.38 117 ASP A O 1
ATOM 941 N N . ILE A 1 118 ? -18.854 5.876 13.668 1.00 91.94 118 ILE A N 1
ATOM 942 C CA . ILE A 1 118 ? -19.866 6.014 14.728 1.00 91.94 118 ILE A CA 1
ATOM 943 C C . ILE A 1 118 ? -19.566 7.243 15.602 1.00 91.94 118 ILE A C 1
ATOM 945 O O . ILE A 1 118 ? -20.482 7.992 15.965 1.00 91.94 118 ILE A O 1
ATOM 949 N N . GLY A 1 119 ? -18.286 7.460 15.913 1.00 90.50 119 GLY A N 1
ATOM 950 C CA . GLY A 1 119 ? -17.819 8.514 16.804 1.00 90.50 119 GLY A CA 1
ATOM 951 C C . GLY A 1 119 ? -18.065 8.199 18.282 1.00 90.50 119 GLY A C 1
ATOM 952 O O . GLY A 1 119 ? -18.299 7.057 18.670 1.00 90.50 119 GLY A O 1
ATOM 953 N N . ASP A 1 120 ? -18.005 9.233 19.122 1.00 90.06 120 ASP A N 1
ATOM 954 C CA . ASP A 1 120 ? -18.162 9.098 20.572 1.00 90.06 120 ASP A CA 1
ATOM 955 C C . ASP A 1 120 ? -19.591 8.672 20.952 1.00 90.06 120 ASP A C 1
ATOM 957 O O . ASP A 1 120 ? -20.552 9.428 20.781 1.00 90.06 120 ASP A O 1
ATOM 961 N N . VAL A 1 121 ? -19.726 7.448 21.470 1.00 86.19 121 VAL A N 1
ATOM 962 C CA . VAL A 1 121 ? -21.004 6.870 21.912 1.00 86.19 121 VAL A CA 1
ATOM 963 C C . VAL A 1 121 ? -21.436 7.360 23.295 1.00 86.19 121 VAL A C 1
ATOM 965 O O . VAL A 1 121 ? -22.625 7.289 23.607 1.00 86.19 121 VAL A O 1
ATOM 968 N N . THR A 1 122 ? -20.520 7.906 24.103 1.00 86.69 122 THR A N 1
ATOM 969 C CA . THR A 1 122 ? -20.830 8.398 25.459 1.00 86.69 122 THR A CA 1
ATOM 970 C C . THR A 1 122 ? -21.720 9.638 25.444 1.00 86.69 122 THR A C 1
ATOM 972 O O . THR A 1 122 ? -22.402 9.927 26.419 1.00 86.69 122 THR A O 1
ATOM 975 N N . ARG A 1 123 ? -21.821 10.331 24.302 1.00 90.31 123 ARG A N 1
ATOM 976 C CA . ARG A 1 123 ? -22.749 11.461 24.123 1.00 90.31 123 ARG A CA 1
ATOM 977 C C . ARG A 1 123 ? -24.234 11.083 24.228 1.00 90.31 123 ARG A C 1
ATOM 979 O O . ARG A 1 123 ? -25.076 11.975 24.244 1.00 90.31 123 ARG A O 1
ATOM 986 N N . PHE A 1 124 ? -24.560 9.789 24.201 1.00 84.56 124 PHE A N 1
ATOM 987 C CA . PHE A 1 124 ? -25.934 9.276 24.219 1.00 84.56 124 PHE A CA 1
ATOM 988 C C . PHE A 1 124 ? -26.335 8.616 25.546 1.00 84.56 124 PHE A C 1
ATOM 990 O O . PHE A 1 124 ? -27.450 8.101 25.644 1.00 84.56 124 PHE A O 1
ATOM 997 N N . THR A 1 125 ? -25.443 8.608 26.536 1.00 75.88 125 THR A N 1
ATOM 998 C CA . THR A 1 125 ? -25.673 8.087 27.894 1.00 75.88 125 THR A CA 1
ATOM 999 C C . THR A 1 125 ? -25.753 9.227 28.889 1.00 75.88 125 THR A C 1
ATOM 1001 O O . THR A 1 125 ? -26.681 9.204 29.724 1.00 75.88 125 THR A O 1
#